Protein AF-A0A8S3RRR2-F1 (afdb_monomer)

Nearest PDB structures (foldseek):
  7pip-assembly1_N  TM=5.840E-01  e=5.293E+00  Mycoplasmoides pneumoniae M129
  3q84-assembly2_H  TM=3.715E-01  e=4.095E+00  Homo sapiens

Secondary structure (DSSP, 8-state):
---HHHHHHHHHHS-----------PPPPTT--HHHHHHHHHHHHHHHHHHH-TT-HHHHHHHHHHHHHHHHHHHHHHHHHHHHHHHHHHHHHHH-HHHHHHHHHHHHTTS-S-------HHHHHHHHHHHHHH--S--HHHHHHHHHH-S-----------

Solvent-accessible surface area (backbone atoms only — not comparable to full-atom values): 10006 Å² total; per-residue (Å²): 132,85,58,60,68,62,54,52,49,54,59,68,65,50,73,71,77,72,79,74,74,76,80,73,77,75,78,80,59,90,58,66,46,71,69,60,49,50,52,48,53,53,46,54,51,46,51,53,52,34,72,77,42,72,84,43,63,67,59,51,48,53,43,49,54,51,50,53,51,47,53,51,51,53,53,49,41,44,51,52,48,54,51,52,51,53,53,51,40,67,63,20,61,84,74,38,57,66,61,33,51,51,52,53,49,56,51,60,64,70,60,58,74,69,76,74,74,82,73,47,70,64,60,54,50,51,52,53,53,52,56,60,64,72,48,94,58,86,63,68,64,60,57,55,56,55,58,70,74,63,71,66,88,76,90,83,80,89,78,90,82,136

Foldseek 3Di:
DPPVVVVVVVVVPPPDPPPPPPPPDQDDDPLCDVVLVVLVVVLVVLVVVCVVVVPPPVSVVVSVVSVVVSVVVSVVSVVVVVVVLVVVLVVCVVPPVVVNVVSVVVVVVNPPVDPVPCCDPVNVVVVVVVVVVVDPDPDPVVVVVVVVVPPDDDDDDDDDDD

pLDDT: mean 75.58, std 18.0, range [37.53, 97.69]

Organism: Mytilus edulis (NCBI:txid6550)

Mean predicted aligned error: 18.47 Å

Sequence (162 aa):
MNNCILEAANISLKARKGVMRKNNKKKKKPWFTPDLHEMKTSLDYLSKQLAFRPFDNQLRHKCFCLSKQYNKLRKERRRNHFKDIVNKMKNLSTKNPKQFWEIVNTLKFCDSEKEEIPITPSVLLDHFKELNKVSGEKSLINDYFKNCLNTTIIPNGTDIND

Structure (mmCIF, N/CA/C/O backbone):
data_AF-A0A8S3RRR2-F1
#
_entry.id   AF-A0A8S3RRR2-F1
#
loop_
_atom_site.group_PDB
_atom_site.id
_atom_site.type_symbol
_atom_site.label_atom_id
_atom_site.label_alt_id
_atom_site.label_comp_id
_atom_site.label_asym_id
_atom_site.label_entity_id
_atom_site.label_seq_id
_atom_site.pdbx_PDB_ins_code
_atom_site.Cartn_x
_atom_site.Cartn_y
_atom_site.Cartn_z
_atom_site.occupancy
_atom_site.B_iso_or_equiv
_atom_site.auth_seq_id
_atom_site.auth_comp_id
_atom_site.auth_asym_id
_atom_site.auth_atom_id
_atom_site.pdbx_PDB_model_num
ATOM 1 N N . MET A 1 1 ? 36.972 -49.501 25.652 1.00 51.47 1 MET A N 1
ATOM 2 C CA . MET A 1 1 ? 36.854 -48.059 25.956 1.00 51.47 1 MET A CA 1
ATOM 3 C C . MET A 1 1 ? 35.897 -47.454 24.951 1.00 51.47 1 MET A C 1
ATOM 5 O O . MET A 1 1 ? 36.237 -47.370 23.777 1.00 51.47 1 MET A O 1
ATOM 9 N N . ASN A 1 2 ? 34.678 -47.137 25.384 1.00 59.44 2 ASN A N 1
ATOM 10 C CA . ASN A 1 2 ? 33.669 -46.552 24.507 1.00 59.44 2 ASN A CA 1
ATOM 11 C C . ASN A 1 2 ? 34.113 -45.141 24.133 1.00 59.44 2 ASN A C 1
ATOM 13 O O . ASN A 1 2 ? 34.353 -44.299 24.998 1.00 59.44 2 ASN A O 1
ATOM 17 N N . ASN A 1 3 ? 34.301 -44.922 22.836 1.00 78.31 3 ASN A N 1
ATOM 18 C CA . ASN A 1 3 ? 34.900 -43.715 22.297 1.00 78.31 3 ASN A CA 1
ATOM 19 C C . ASN A 1 3 ? 33.826 -42.616 22.241 1.00 78.31 3 ASN A C 1
ATOM 21 O O . ASN A 1 3 ? 33.269 -42.321 21.187 1.00 78.31 3 ASN A O 1
ATOM 25 N N . CYS A 1 4 ? 33.502 -42.060 23.411 1.00 78.00 4 CYS A N 1
ATOM 26 C CA . CYS A 1 4 ? 32.474 -41.035 23.631 1.00 78.00 4 CYS A CA 1
ATOM 27 C C . CYS A 1 4 ? 32.604 -39.853 22.648 1.00 78.00 4 CYS A C 1
ATOM 29 O O . CYS A 1 4 ? 31.612 -39.281 22.202 1.00 78.00 4 CYS A O 1
ATOM 31 N N . ILE A 1 5 ? 33.835 -39.557 22.218 1.00 80.56 5 ILE A N 1
ATOM 32 C CA . ILE A 1 5 ? 34.144 -38.538 21.210 1.00 80.56 5 ILE A CA 1
ATOM 33 C C . ILE A 1 5 ? 33.538 -38.893 19.842 1.00 80.56 5 ILE A C 1
ATOM 35 O O . ILE A 1 5 ? 32.932 -38.035 19.201 1.00 80.56 5 ILE A O 1
ATOM 39 N N . LEU A 1 6 ? 33.648 -40.152 19.401 1.00 84.00 6 LEU A N 1
ATOM 40 C CA . LEU A 1 6 ? 33.049 -40.613 18.141 1.00 84.00 6 LEU A CA 1
ATOM 41 C C . LEU A 1 6 ? 31.519 -40.618 18.213 1.00 84.00 6 LEU A C 1
ATOM 43 O O . LEU A 1 6 ? 30.850 -40.313 17.227 1.00 84.00 6 LEU A O 1
ATOM 47 N N . GLU A 1 7 ? 30.955 -40.930 19.377 1.00 85.38 7 GLU A N 1
ATOM 48 C CA . GLU A 1 7 ? 29.506 -40.937 19.578 1.00 85.38 7 GLU A CA 1
ATOM 49 C C . GLU A 1 7 ? 28.927 -39.513 19.538 1.00 85.38 7 GLU A C 1
ATOM 51 O O . GLU A 1 7 ? 27.981 -39.242 18.793 1.00 85.38 7 GLU A O 1
ATOM 56 N N . ALA A 1 8 ? 29.570 -38.566 20.229 1.00 80.62 8 ALA A N 1
ATOM 57 C CA . ALA A 1 8 ? 29.214 -37.149 20.194 1.00 80.62 8 ALA A CA 1
ATOM 58 C C . ALA A 1 8 ? 29.376 -36.537 18.789 1.00 80.62 8 ALA A C 1
ATOM 60 O O . ALA A 1 8 ? 28.502 -35.793 18.331 1.00 80.62 8 ALA A O 1
ATOM 61 N N . ALA A 1 9 ? 30.451 -36.887 18.072 1.00 81.62 9 ALA A N 1
ATOM 62 C CA . ALA A 1 9 ? 30.673 -36.444 16.697 1.00 81.62 9 ALA A CA 1
ATOM 63 C C . ALA A 1 9 ? 29.562 -36.941 15.759 1.00 81.62 9 ALA A C 1
ATOM 65 O O . ALA A 1 9 ? 28.991 -36.155 15.003 1.00 81.62 9 ALA A O 1
ATOM 66 N N . ASN A 1 10 ? 29.176 -38.215 15.868 1.00 83.50 10 ASN A N 1
ATOM 67 C CA . ASN A 1 10 ? 28.091 -38.786 15.071 1.00 83.50 10 ASN A CA 1
ATOM 68 C C . ASN A 1 10 ? 26.722 -38.160 15.385 1.00 83.50 10 ASN A C 1
ATOM 70 O O . ASN A 1 10 ? 25.899 -38.006 14.484 1.00 83.50 10 ASN A O 1
ATOM 74 N N . ILE A 1 11 ? 26.462 -37.766 16.636 1.00 81.44 11 ILE A N 1
ATOM 75 C CA . ILE A 1 11 ? 25.233 -37.047 17.010 1.00 81.44 11 ILE A CA 1
ATOM 76 C C . ILE A 1 11 ? 25.222 -35.631 16.415 1.00 81.44 11 ILE A C 1
ATOM 78 O O . ILE A 1 11 ? 24.190 -35.199 15.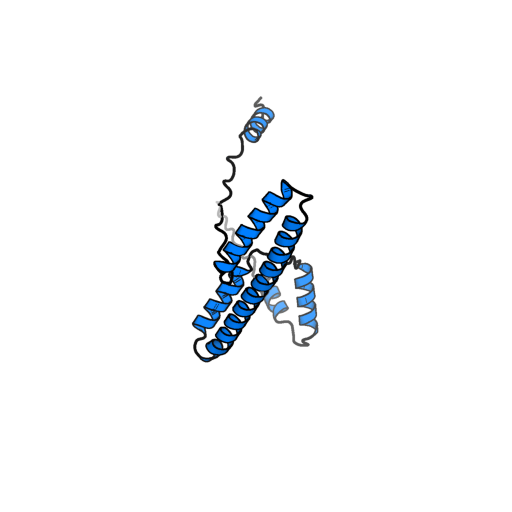904 1.00 81.44 11 ILE A O 1
ATOM 82 N N . SER A 1 12 ? 26.360 -34.931 16.431 1.00 76.06 12 SER A N 1
ATOM 83 C CA . SER A 1 12 ? 26.500 -33.582 15.863 1.00 76.06 12 SER A CA 1
ATOM 84 C C . SER A 1 12 ? 26.359 -33.565 14.333 1.00 76.06 12 SER A C 1
ATOM 86 O O . SER A 1 12 ? 25.746 -32.659 13.769 1.00 76.06 12 SER A O 1
ATOM 88 N N . LEU A 1 13 ? 26.869 -34.605 13.662 1.00 76.50 13 LEU A N 1
ATOM 89 C CA . LEU A 1 13 ? 26.813 -34.759 12.205 1.00 76.50 13 LEU A CA 1
ATOM 90 C C . LEU A 1 13 ? 25.437 -35.186 11.676 1.00 76.50 13 LEU A C 1
ATOM 92 O O . LEU A 1 13 ? 25.184 -35.063 10.475 1.00 76.50 13 LEU A O 1
ATOM 96 N N . LYS A 1 14 ? 24.516 -35.650 12.534 1.00 77.31 14 LYS A N 1
ATOM 97 C CA . LYS A 1 14 ? 23.121 -35.863 12.127 1.00 77.31 14 LYS A CA 1
ATOM 98 C C . LYS A 1 14 ? 22.517 -34.506 11.783 1.00 77.31 14 LYS A C 1
ATOM 100 O O . LYS A 1 14 ? 22.161 -33.732 12.670 1.00 77.31 14 LYS A O 1
ATOM 105 N N . ALA A 1 15 ? 22.399 -34.231 10.481 1.00 62.66 15 ALA A N 1
ATOM 106 C CA . ALA A 1 15 ? 21.755 -33.038 9.954 1.00 62.66 15 ALA A CA 1
ATOM 107 C C .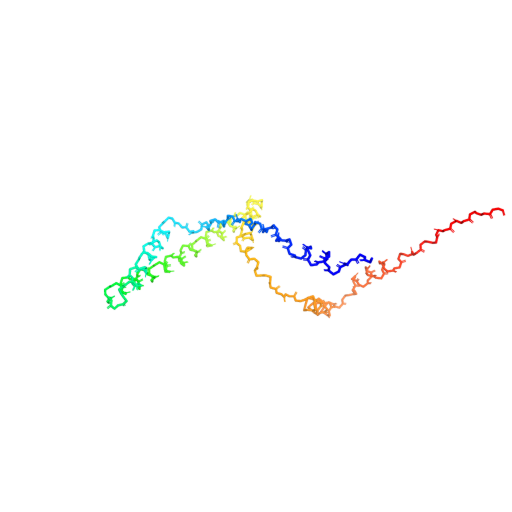 ALA A 1 15 ? 20.446 -32.803 10.714 1.00 62.66 15 ALA A C 1
ATOM 109 O O . ALA A 1 15 ? 19.531 -33.632 10.665 1.00 62.66 15 ALA A O 1
ATOM 110 N N . ARG A 1 16 ? 20.374 -31.697 11.468 1.00 68.62 16 ARG A N 1
ATOM 111 C CA . ARG A 1 16 ? 19.142 -31.309 12.157 1.00 68.62 16 ARG A CA 1
ATOM 112 C C . ARG A 1 16 ? 18.061 -31.290 11.088 1.00 68.62 16 ARG A C 1
ATOM 114 O O . ARG A 1 16 ? 18.181 -30.503 10.150 1.00 68.62 16 ARG A O 1
ATOM 121 N N . LYS A 1 17 ? 17.049 -32.167 11.199 1.00 65.38 17 LYS A N 1
ATOM 122 C CA . LYS A 1 17 ? 15.859 -32.128 10.337 1.00 65.38 17 LYS A CA 1
ATOM 123 C C . LYS A 1 17 ? 15.428 -30.672 10.308 1.00 65.38 17 LYS A C 1
ATOM 125 O O . LYS A 1 17 ? 15.067 -30.137 11.357 1.00 65.38 17 LYS A O 1
ATOM 130 N N . GLY A 1 18 ? 15.612 -30.020 9.158 1.00 62.94 18 GLY A N 1
ATOM 131 C CA . GLY A 1 18 ? 15.447 -28.581 9.047 1.00 62.94 18 GLY A CA 1
ATOM 132 C C . GLY A 1 18 ? 14.091 -28.241 9.630 1.00 62.94 18 GLY A C 1
ATOM 133 O O . GLY A 1 18 ? 13.087 -28.799 9.188 1.00 62.94 18 GLY A O 1
ATOM 134 N N . VAL A 1 19 ? 14.066 -27.412 10.677 1.00 66.19 19 VAL A N 1
ATOM 135 C CA . VAL A 1 19 ? 12.811 -26.911 11.228 1.00 66.19 19 VAL A CA 1
ATOM 136 C C . VAL A 1 19 ? 12.137 -26.211 10.061 1.00 66.19 19 VAL A C 1
ATOM 138 O O . VAL A 1 19 ? 12.560 -25.122 9.671 1.00 66.19 19 VAL A O 1
ATOM 141 N N . MET A 1 20 ? 11.160 -26.878 9.439 1.00 62.97 20 MET A N 1
ATOM 142 C CA . MET A 1 20 ? 10.374 -26.296 8.366 1.00 62.97 20 MET A CA 1
ATOM 143 C C . MET A 1 20 ? 9.765 -25.040 8.961 1.00 62.97 20 MET A C 1
ATOM 145 O O . MET A 1 20 ? 8.880 -25.110 9.817 1.00 62.97 20 MET A O 1
ATOM 149 N N . ARG A 1 21 ? 10.307 -23.882 8.573 1.00 66.44 21 ARG A N 1
ATOM 150 C CA . ARG A 1 21 ? 9.770 -22.593 8.983 1.00 66.44 21 ARG A CA 1
ATOM 151 C C . ARG A 1 21 ? 8.327 -22.597 8.507 1.00 66.44 21 ARG A C 1
ATOM 153 O O . ARG A 1 21 ? 8.075 -22.584 7.305 1.00 66.44 21 ARG A O 1
ATOM 160 N N . LYS A 1 22 ? 7.381 -22.698 9.445 1.00 67.69 22 LYS A N 1
ATOM 161 C CA . LYS A 1 22 ? 5.960 -22.580 9.129 1.00 67.69 22 LYS A CA 1
ATOM 162 C C . LYS A 1 22 ? 5.798 -21.238 8.431 1.00 67.69 22 LYS A C 1
ATOM 164 O O . LYS A 1 22 ? 6.049 -20.191 9.026 1.00 67.69 22 LYS A O 1
ATOM 169 N N . ASN A 1 23 ? 5.434 -21.278 7.154 1.00 61.28 23 ASN A N 1
ATOM 170 C CA . ASN A 1 23 ? 5.129 -20.083 6.388 1.00 61.28 23 ASN A CA 1
ATOM 171 C C . ASN A 1 23 ? 3.851 -19.478 6.974 1.00 61.28 23 ASN A C 1
ATOM 173 O O . ASN A 1 23 ? 2.741 -19.816 6.563 1.00 61.28 23 ASN A O 1
ATOM 177 N N . ASN A 1 24 ? 4.003 -18.603 7.967 1.00 65.62 24 ASN A N 1
ATOM 178 C CA . ASN A 1 24 ? 2.899 -17.809 8.475 1.00 65.62 24 ASN A CA 1
ATOM 179 C C . ASN A 1 24 ? 2.405 -16.937 7.321 1.00 65.62 24 ASN A C 1
ATOM 181 O O . ASN A 1 24 ? 3.096 -16.018 6.873 1.00 65.62 24 ASN A O 1
ATOM 185 N N . LYS A 1 25 ? 1.215 -17.258 6.803 1.00 67.19 25 LYS A N 1
ATOM 186 C CA . LYS A 1 25 ? 0.555 -16.456 5.773 1.00 67.19 25 LYS A CA 1
ATOM 187 C C . LYS A 1 25 ? 0.383 -15.049 6.339 1.00 67.19 25 LYS A C 1
ATOM 189 O O . LYS A 1 25 ? -0.373 -14.851 7.289 1.00 67.19 25 LYS A O 1
ATOM 194 N N . LYS A 1 26 ? 1.114 -14.078 5.784 1.00 67.44 26 LYS A N 1
ATOM 195 C CA . LYS A 1 26 ? 1.004 -12.676 6.198 1.00 67.44 26 LYS A CA 1
ATOM 196 C C . LYS A 1 26 ? -0.449 -12.239 6.020 1.00 67.44 26 LYS A C 1
ATOM 198 O O . LYS A 1 26 ? -1.005 -12.378 4.928 1.00 67.44 26 LYS A O 1
ATOM 203 N N . LYS A 1 27 ? -1.074 -11.743 7.091 1.00 70.88 27 LYS A N 1
ATOM 204 C CA . LYS A 1 27 ? -2.442 -11.218 7.023 1.00 70.88 27 LYS A CA 1
ATOM 205 C C . LYS A 1 27 ? -2.462 -10.056 6.030 1.00 70.88 27 LYS A C 1
ATOM 207 O O . LYS A 1 27 ? -1.595 -9.181 6.066 1.00 70.88 27 LYS A O 1
ATOM 212 N N . LYS A 1 28 ? -3.427 -10.069 5.108 1.00 79.00 28 LYS A N 1
ATOM 213 C CA . LYS A 1 28 ? -3.597 -8.975 4.146 1.00 79.00 28 LYS A CA 1
ATOM 214 C C . LYS A 1 28 ? -3.978 -7.712 4.913 1.00 79.00 28 LYS A C 1
ATOM 216 O O . LYS A 1 28 ? -4.839 -7.756 5.788 1.00 79.00 28 LYS A O 1
ATOM 221 N N . LYS A 1 29 ? -3.325 -6.594 4.594 1.00 83.25 29 LYS A N 1
ATOM 222 C CA . LYS A 1 29 ? -3.628 -5.311 5.232 1.00 83.25 29 LYS A CA 1
ATOM 223 C C . LYS A 1 29 ? -4.994 -4.830 4.726 1.00 83.25 29 LYS A C 1
ATOM 225 O O . LYS A 1 29 ? -5.148 -4.715 3.513 1.00 83.25 29 LYS A O 1
ATOM 230 N N . PRO A 1 30 ? -5.960 -4.524 5.606 1.00 85.00 30 PRO A N 1
ATOM 231 C CA . PRO A 1 30 ? -7.336 -4.215 5.200 1.00 85.00 30 PRO A CA 1
ATOM 232 C C . PRO A 1 30 ? -7.457 -2.921 4.383 1.00 85.00 30 PRO A C 1
ATOM 234 O O . PRO A 1 30 ? -8.371 -2.777 3.583 1.00 85.00 30 PRO A O 1
ATOM 237 N N . TRP A 1 31 ? -6.512 -1.993 4.543 1.00 88.19 31 TRP A N 1
ATOM 238 C CA . TRP A 1 31 ? -6.442 -0.748 3.774 1.00 88.19 31 TRP A CA 1
ATOM 239 C C . TRP A 1 31 ? -5.735 -0.887 2.415 1.00 88.19 31 TRP A C 1
ATOM 241 O O . TRP A 1 31 ? -5.634 0.095 1.681 1.00 88.19 31 TRP A O 1
ATOM 251 N N . PHE A 1 32 ? -5.191 -2.065 2.088 1.00 91.62 32 PHE A N 1
ATOM 252 C CA . PHE A 1 32 ? -4.451 -2.295 0.846 1.00 91.62 32 PHE A CA 1
ATOM 253 C C . PHE A 1 32 ? -5.398 -2.800 -0.245 1.00 91.62 32 PHE A C 1
ATOM 255 O O . PHE A 1 32 ? -5.686 -3.992 -0.340 1.00 91.62 32 PHE A O 1
ATOM 262 N N . THR A 1 33 ? -5.911 -1.864 -1.035 1.00 91.38 33 THR A N 1
ATOM 263 C CA . THR A 1 33 ? -6.926 -2.104 -2.062 1.00 91.38 33 THR A CA 1
ATOM 264 C C . THR A 1 33 ? -6.316 -2.638 -3.375 1.00 91.38 33 THR A C 1
ATOM 266 O O . THR A 1 33 ? -5.098 -2.535 -3.564 1.00 91.38 33 THR A O 1
ATOM 269 N N . PRO A 1 34 ? -7.114 -3.237 -4.286 1.00 93.19 34 PRO A N 1
ATOM 270 C CA . PRO A 1 34 ? -6.620 -3.796 -5.555 1.00 93.19 34 PRO A CA 1
ATOM 271 C C . PRO A 1 34 ? -5.869 -2.783 -6.430 1.00 93.19 34 PRO A C 1
ATOM 273 O O . PRO A 1 34 ? -4.838 -3.103 -7.007 1.00 93.19 34 PRO A O 1
ATOM 276 N N . ASP A 1 35 ? -6.322 -1.538 -6.435 1.00 92.88 35 ASP A N 1
ATOM 277 C CA . ASP A 1 35 ? -5.705 -0.388 -7.095 1.00 92.88 35 ASP A CA 1
ATOM 278 C C . ASP A 1 35 ? -4.273 -0.118 -6.585 1.00 92.88 35 ASP A C 1
ATOM 280 O O . ASP A 1 35 ? -3.355 0.107 -7.374 1.00 92.88 35 ASP A O 1
ATOM 284 N N . LEU A 1 36 ? -4.018 -0.244 -5.275 1.00 95.12 36 LEU A N 1
ATOM 285 C CA . LEU A 1 36 ? -2.651 -0.163 -4.737 1.00 95.12 36 LEU A CA 1
ATOM 286 C C . LEU A 1 36 ? -1.788 -1.360 -5.143 1.00 95.12 36 LEU A C 1
ATOM 288 O O . LEU A 1 36 ? -0.571 -1.216 -5.289 1.00 95.12 36 LEU A O 1
ATOM 292 N N . HIS A 1 37 ? -2.398 -2.538 -5.288 1.00 94.44 37 HIS A N 1
ATOM 293 C CA . HIS A 1 37 ? -1.699 -3.724 -5.762 1.00 94.44 37 HIS A CA 1
ATOM 294 C C . HIS A 1 37 ? -1.257 -3.547 -7.214 1.00 94.44 37 HIS A C 1
ATOM 296 O O . HIS A 1 37 ? -0.084 -3.750 -7.512 1.00 94.44 37 HIS A O 1
ATOM 302 N N . GLU A 1 38 ? -2.166 -3.120 -8.088 1.00 96.06 38 GLU A N 1
ATOM 303 C CA . GLU A 1 38 ? -1.893 -2.870 -9.502 1.00 96.06 38 GLU A CA 1
ATOM 304 C C . GLU A 1 38 ? -0.754 -1.860 -9.681 1.00 96.06 38 GLU A C 1
ATOM 306 O O . GLU A 1 38 ? 0.254 -2.180 -10.309 1.00 96.06 38 GLU A O 1
ATOM 311 N N . MET A 1 39 ? -0.832 -0.699 -9.017 1.00 96.06 39 MET A N 1
ATOM 312 C CA . MET A 1 39 ? 0.237 0.306 -9.074 1.00 96.06 39 MET A CA 1
ATOM 313 C C . MET A 1 39 ? 1.585 -0.241 -8.598 1.00 96.06 39 MET A C 1
ATOM 315 O O . MET A 1 39 ? 2.627 0.089 -9.169 1.00 96.06 39 MET A O 1
ATOM 319 N N . LYS A 1 40 ? 1.583 -1.077 -7.552 1.00 96.25 40 LYS A N 1
ATOM 320 C CA . LYS A 1 40 ? 2.802 -1.718 -7.059 1.00 96.25 40 LYS A CA 1
ATOM 321 C C . LYS A 1 40 ? 3.370 -2.692 -8.092 1.00 96.25 40 LYS A C 1
ATOM 323 O O . LYS A 1 40 ? 4.568 -2.658 -8.345 1.00 96.25 40 LYS A O 1
ATOM 328 N N . THR A 1 41 ? 2.530 -3.515 -8.713 1.00 96.88 41 THR A N 1
ATOM 329 C CA . THR A 1 41 ? 2.951 -4.442 -9.770 1.00 96.88 41 THR A CA 1
ATOM 330 C C . THR A 1 41 ? 3.537 -3.694 -10.968 1.00 96.88 41 THR A C 1
ATOM 332 O O . THR A 1 41 ? 4.604 -4.069 -11.455 1.00 96.88 41 THR A O 1
ATOM 335 N N . SER A 1 42 ? 2.907 -2.600 -11.400 1.00 96.56 42 SER A N 1
ATOM 336 C CA . SER A 1 42 ? 3.430 -1.743 -12.468 1.00 96.56 42 SER A CA 1
ATOM 337 C C . SER A 1 42 ? 4.774 -1.113 -12.094 1.00 96.56 42 SER A C 1
ATOM 339 O O . SER A 1 42 ? 5.679 -1.049 -12.924 1.00 96.56 42 SER A O 1
ATOM 341 N N . LEU A 1 43 ? 4.946 -0.690 -10.838 1.00 97.25 43 LEU A N 1
ATOM 342 C CA . LEU A 1 43 ? 6.209 -0.143 -10.346 1.00 97.25 43 LEU A CA 1
ATOM 343 C C . LEU A 1 43 ? 7.317 -1.197 -10.303 1.00 97.25 43 LEU A C 1
ATOM 345 O O . LEU A 1 43 ? 8.434 -0.917 -10.735 1.00 97.25 43 LEU A O 1
ATOM 349 N N . ASP A 1 44 ? 7.010 -2.408 -9.841 1.00 96.81 44 ASP A N 1
ATOM 350 C CA . ASP A 1 44 ? 7.952 -3.529 -9.832 1.00 96.81 44 ASP A CA 1
ATOM 351 C C . ASP A 1 44 ? 8.375 -3.891 -11.266 1.00 96.81 44 ASP A C 1
ATOM 353 O O . ASP A 1 44 ? 9.550 -4.148 -11.529 1.00 96.81 44 ASP A O 1
ATOM 357 N N . TYR A 1 45 ? 7.437 -3.854 -12.216 1.00 96.81 45 TYR A N 1
ATOM 358 C CA . TYR A 1 45 ? 7.714 -4.066 -13.635 1.00 96.81 45 TYR A CA 1
ATOM 359 C C . TYR A 1 45 ? 8.638 -2.989 -14.223 1.00 96.81 45 TYR A C 1
ATOM 361 O O . TYR A 1 45 ? 9.672 -3.322 -14.803 1.00 96.81 45 TYR A O 1
ATOM 369 N N . LEU A 1 46 ? 8.323 -1.703 -14.026 1.00 96.00 46 LEU A N 1
ATOM 370 C CA . LEU A 1 46 ? 9.166 -0.598 -14.501 1.00 96.00 46 LEU A CA 1
ATOM 371 C C . LEU A 1 46 ? 10.552 -0.618 -13.850 1.00 96.00 46 LEU A C 1
ATOM 373 O O . LEU A 1 46 ? 11.548 -0.359 -14.518 1.00 96.00 46 LEU A O 1
ATOM 377 N N . SER A 1 47 ? 10.625 -0.977 -12.568 1.00 94.31 47 SER A N 1
ATOM 378 C CA . SER A 1 47 ? 11.889 -1.089 -11.836 1.00 94.31 47 SER A CA 1
ATOM 379 C C . SER A 1 47 ? 12.773 -2.197 -12.411 1.00 94.31 47 SER A C 1
ATOM 381 O O . SER A 1 47 ? 13.976 -2.001 -12.573 1.00 94.31 47 SER A O 1
ATOM 383 N N . LYS A 1 48 ? 12.180 -3.338 -12.793 1.00 96.56 48 LYS A N 1
ATOM 384 C CA . LYS A 1 48 ? 12.895 -4.406 -13.507 1.00 96.56 48 LYS A CA 1
ATOM 385 C C . LYS A 1 48 ? 13.401 -3.924 -14.861 1.00 96.56 48 LYS A C 1
ATOM 387 O O . LYS A 1 48 ? 14.570 -4.124 -15.161 1.00 96.56 48 LYS A O 1
ATOM 392 N N . GLN A 1 49 ? 12.564 -3.255 -15.656 1.00 95.81 49 GLN A N 1
ATOM 393 C CA . GLN A 1 49 ? 13.004 -2.695 -16.937 1.00 95.81 49 GLN A CA 1
ATOM 394 C C . GLN A 1 49 ? 14.158 -1.699 -16.764 1.00 95.81 49 GLN A C 1
ATOM 396 O O . GLN A 1 49 ? 15.105 -1.711 -17.548 1.00 95.81 49 GLN A O 1
ATOM 401 N N . LEU A 1 50 ? 14.101 -0.866 -15.721 1.00 95.44 50 LEU A N 1
ATOM 402 C CA . LEU A 1 50 ? 15.126 0.132 -15.441 1.00 95.44 50 LEU A CA 1
ATOM 403 C C . LEU A 1 50 ? 16.454 -0.515 -15.039 1.00 95.44 50 LEU A C 1
ATOM 405 O O . LEU A 1 50 ? 17.506 -0.003 -15.406 1.00 95.44 50 LEU A O 1
ATOM 409 N N . ALA A 1 51 ? 16.417 -1.662 -14.356 1.00 95.31 51 ALA A N 1
ATOM 410 C CA . ALA A 1 51 ? 17.618 -2.441 -14.072 1.00 95.31 51 ALA A CA 1
ATOM 411 C C . ALA A 1 51 ? 18.317 -2.924 -15.358 1.00 95.31 51 ALA A C 1
ATOM 413 O O . ALA A 1 51 ? 19.543 -2.928 -15.414 1.00 95.31 51 ALA A O 1
ATOM 414 N N . PHE A 1 52 ? 17.558 -3.270 -16.407 1.00 96.19 52 PHE A N 1
ATOM 415 C CA . PHE A 1 52 ? 18.119 -3.654 -17.710 1.00 96.19 52 PHE A CA 1
ATOM 416 C C . PHE A 1 52 ? 18.569 -2.456 -18.557 1.00 96.19 52 PHE A C 1
ATOM 418 O O . PHE A 1 52 ? 19.501 -2.578 -19.347 1.00 96.19 52 PHE A O 1
ATOM 425 N N . ARG A 1 53 ? 17.900 -1.304 -18.428 1.00 94.94 53 ARG A N 1
ATOM 426 C CA . ARG A 1 53 ? 18.180 -0.084 -19.205 1.00 94.94 53 ARG A CA 1
ATOM 427 C C . ARG A 1 53 ? 18.383 1.110 -18.275 1.00 94.94 53 ARG A C 1
ATOM 429 O O . ARG A 1 53 ? 17.535 2.004 -18.224 1.00 94.94 53 ARG A O 1
ATOM 436 N N . PRO A 1 54 ? 19.507 1.161 -17.542 1.00 93.00 54 PRO A N 1
ATOM 437 C CA . PRO A 1 54 ? 19.677 2.134 -16.474 1.00 93.00 54 PRO A CA 1
ATOM 438 C C . PRO A 1 54 ? 19.718 3.573 -16.979 1.00 93.00 54 PRO A C 1
ATOM 440 O O . PRO A 1 54 ? 19.324 4.459 -16.234 1.00 93.00 54 PRO A O 1
ATOM 443 N N . PHE A 1 55 ? 20.161 3.840 -18.207 1.00 95.69 55 PHE A N 1
ATOM 444 C CA . PHE A 1 55 ? 20.326 5.202 -18.738 1.00 95.69 55 PHE A CA 1
ATOM 445 C C . PHE A 1 55 ? 19.104 5.738 -19.498 1.00 95.69 55 PHE A C 1
ATOM 447 O O . PHE A 1 55 ? 19.144 6.850 -20.018 1.00 95.69 55 PHE A O 1
ATOM 454 N N . ASP A 1 56 ? 18.003 4.983 -19.546 1.00 95.94 56 ASP A N 1
ATOM 455 C CA . ASP A 1 56 ? 16.763 5.452 -20.163 1.00 95.94 56 ASP A CA 1
ATOM 456 C C . ASP A 1 56 ? 16.068 6.489 -19.259 1.00 95.94 56 ASP A C 1
ATOM 458 O O . ASP A 1 56 ? 15.419 6.166 -18.256 1.00 95.94 56 ASP A O 1
ATOM 462 N N . ASN A 1 57 ? 16.206 7.765 -19.626 1.00 95.56 57 ASN A N 1
ATOM 463 C CA . ASN A 1 57 ? 15.632 8.890 -18.889 1.00 95.56 57 ASN A CA 1
ATOM 464 C C . ASN A 1 57 ? 14.097 8.873 -18.864 1.00 95.56 57 ASN A C 1
ATOM 466 O O . ASN A 1 57 ? 13.500 9.264 -17.856 1.00 95.56 57 ASN A O 1
ATOM 470 N N . GLN A 1 58 ? 13.442 8.401 -19.930 1.00 96.44 58 GLN A N 1
ATOM 471 C CA . GLN A 1 58 ? 11.982 8.318 -19.957 1.00 96.44 58 GLN A CA 1
ATOM 472 C C . GLN A 1 58 ? 11.492 7.272 -18.960 1.00 96.44 58 GLN A C 1
ATOM 474 O O . GLN A 1 58 ? 10.538 7.513 -18.215 1.00 96.44 58 GLN A O 1
ATOM 479 N N . LEU A 1 59 ? 12.170 6.127 -18.910 1.00 95.75 59 LEU A N 1
ATOM 480 C CA . LEU A 1 59 ? 11.845 5.055 -17.982 1.00 95.75 59 LEU A CA 1
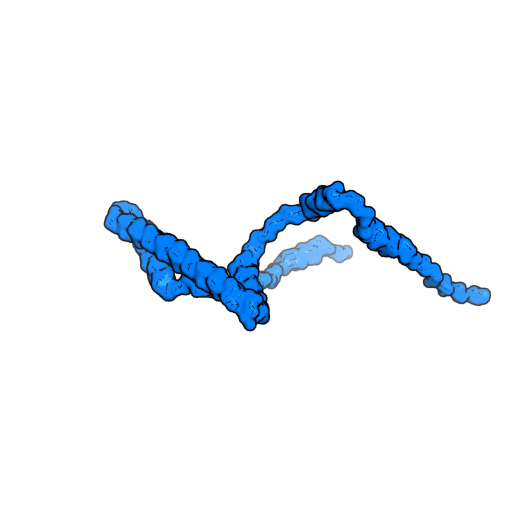ATOM 481 C C . LEU A 1 59 ? 12.081 5.469 -16.523 1.00 95.75 59 LEU A C 1
ATOM 483 O O . LEU A 1 59 ? 11.211 5.242 -15.677 1.00 95.75 59 LEU A O 1
ATOM 487 N N . ARG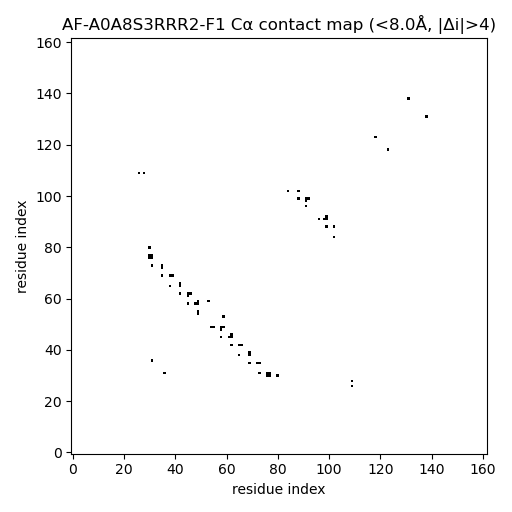 A 1 60 ? 13.195 6.162 -16.237 1.00 95.56 60 ARG A N 1
ATOM 488 C CA . ARG A 1 60 ? 13.457 6.764 -14.916 1.00 95.56 60 ARG A CA 1
ATOM 489 C C . ARG A 1 60 ? 12.337 7.710 -14.499 1.00 95.56 60 ARG A C 1
ATOM 491 O O . ARG A 1 60 ? 11.817 7.590 -13.390 1.00 95.56 60 ARG A O 1
ATOM 498 N N . HIS A 1 61 ? 11.946 8.622 -15.389 1.00 97.19 61 HIS A N 1
ATOM 499 C CA . HIS A 1 61 ? 10.898 9.595 -15.103 1.00 97.19 61 HIS A CA 1
ATOM 500 C C . HIS A 1 61 ? 9.548 8.915 -14.838 1.00 97.19 61 HIS A C 1
ATOM 502 O O . HIS A 1 61 ? 8.898 9.207 -13.833 1.00 97.19 61 HIS A O 1
ATOM 508 N N . LYS A 1 62 ? 9.155 7.943 -15.675 1.00 96.62 62 LYS A N 1
ATOM 509 C CA . LYS A 1 62 ? 7.931 7.149 -15.476 1.00 96.62 62 LYS A CA 1
ATOM 510 C C . LYS A 1 62 ? 7.943 6.419 -14.132 1.00 96.62 62 LYS A C 1
ATOM 512 O O . LYS A 1 62 ? 6.968 6.505 -13.386 1.00 96.62 62 LYS A O 1
ATOM 517 N N . CYS A 1 63 ? 9.050 5.755 -13.795 1.00 96.50 63 CYS A N 1
ATOM 518 C CA . CYS A 1 63 ? 9.202 5.042 -12.529 1.00 96.50 63 CYS A CA 1
ATOM 519 C C . CYS A 1 63 ? 9.098 5.992 -11.324 1.00 96.50 63 CYS A C 1
ATOM 521 O O . CYS A 1 63 ? 8.397 5.697 -10.354 1.00 96.50 63 CYS A O 1
ATOM 523 N N . PHE A 1 64 ? 9.742 7.161 -11.395 1.00 96.62 64 PHE A N 1
ATOM 524 C CA . PHE A 1 64 ? 9.673 8.181 -10.350 1.00 96.62 64 PHE A CA 1
ATOM 525 C C . PHE A 1 64 ? 8.249 8.721 -10.157 1.00 96.62 64 PHE A C 1
ATOM 527 O O . PHE A 1 64 ? 7.741 8.750 -9.032 1.00 96.62 64 PHE A O 1
ATOM 534 N N . CYS A 1 65 ? 7.580 9.108 -11.245 1.00 97.31 65 CYS A N 1
ATOM 535 C CA . CYS A 1 65 ? 6.215 9.626 -11.209 1.00 97.31 65 CYS A CA 1
ATOM 536 C C . CYS A 1 65 ? 5.237 8.596 -10.633 1.00 97.31 65 CYS A C 1
ATOM 538 O O . CYS A 1 65 ? 4.475 8.925 -9.718 1.00 97.31 65 CYS A O 1
ATOM 540 N N . LEU A 1 66 ? 5.317 7.340 -11.084 1.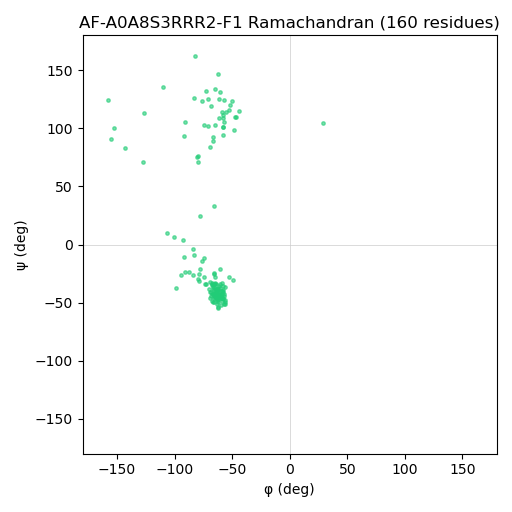00 97.00 66 LEU A N 1
ATOM 541 C CA . LEU A 1 66 ? 4.479 6.262 -10.564 1.00 97.00 66 LEU A CA 1
ATOM 542 C C . LEU A 1 66 ? 4.764 5.987 -9.080 1.00 97.00 66 LEU A C 1
ATOM 544 O O . LEU A 1 66 ? 3.830 5.851 -8.292 1.00 97.00 66 LEU A O 1
ATOM 548 N N . SER A 1 67 ? 6.035 5.990 -8.665 1.00 97.06 67 SER A N 1
ATOM 549 C CA . SER A 1 67 ? 6.430 5.836 -7.257 1.00 97.06 67 SER A CA 1
ATOM 550 C C . SER A 1 67 ? 5.839 6.930 -6.370 1.00 97.06 67 SER A C 1
ATOM 552 O O . SER A 1 67 ? 5.299 6.658 -5.292 1.00 97.06 67 SER A O 1
ATOM 554 N N . LYS A 1 68 ? 5.884 8.182 -6.834 1.00 97.69 68 LYS A N 1
ATOM 555 C CA . LYS A 1 68 ? 5.312 9.326 -6.118 1.00 97.69 68 LYS A CA 1
ATOM 556 C C . LYS A 1 68 ? 3.794 9.194 -5.982 1.00 97.69 68 LYS A C 1
ATOM 558 O O . LYS A 1 68 ? 3.268 9.387 -4.884 1.00 97.69 68 LYS A O 1
ATOM 563 N N . GLN A 1 69 ? 3.103 8.831 -7.063 1.00 96.75 69 GLN A N 1
ATOM 564 C CA . GLN A 1 69 ? 1.652 8.620 -7.060 1.00 96.75 69 GLN A CA 1
ATOM 565 C C . GLN A 1 69 ? 1.247 7.461 -6.141 1.00 96.75 69 GLN A C 1
ATOM 567 O O . GLN A 1 69 ? 0.396 7.647 -5.270 1.00 96.75 69 GLN A O 1
ATOM 572 N N . TYR A 1 70 ? 1.918 6.311 -6.250 1.00 97.44 70 TYR A N 1
ATOM 573 C CA . TYR A 1 70 ? 1.699 5.154 -5.383 1.00 97.44 70 TYR A CA 1
ATOM 574 C C . TYR A 1 70 ? 1.875 5.516 -3.904 1.00 97.44 70 TYR A C 1
ATOM 576 O O . TYR A 1 70 ? 1.013 5.221 -3.077 1.00 97.44 70 TYR A O 1
ATOM 584 N N . ASN A 1 71 ? 2.962 6.208 -3.552 1.00 94.56 71 ASN A N 1
ATOM 585 C CA . ASN A 1 71 ? 3.214 6.604 -2.169 1.00 94.56 71 ASN A CA 1
ATOM 586 C C . ASN A 1 71 ? 2.168 7.592 -1.638 1.00 94.56 71 ASN A C 1
ATOM 588 O O . ASN A 1 71 ? 1.786 7.495 -0.468 1.00 94.56 71 ASN A O 1
ATOM 592 N N . LYS A 1 72 ? 1.692 8.523 -2.475 1.00 96.25 72 LYS A N 1
ATOM 593 C CA . LYS A 1 72 ? 0.605 9.443 -2.119 1.00 96.25 72 LYS A CA 1
ATOM 594 C C . LYS A 1 72 ? -0.678 8.664 -1.823 1.00 96.25 72 LYS A C 1
ATOM 596 O O . LYS A 1 72 ? -1.193 8.765 -0.709 1.00 96.25 72 LYS A O 1
ATOM 601 N N . LEU A 1 73 ? -1.120 7.826 -2.762 1.00 95.12 73 LEU A N 1
ATOM 602 C CA . LEU A 1 73 ? -2.348 7.041 -2.630 1.00 95.12 73 LEU A CA 1
ATOM 603 C C . LEU A 1 73 ? -2.279 6.074 -1.442 1.00 95.12 73 LEU A C 1
ATOM 605 O O . LEU A 1 73 ? -3.213 5.980 -0.650 1.00 95.12 73 LEU A O 1
ATOM 609 N N . ARG A 1 74 ? -1.137 5.407 -1.245 1.00 95.50 74 ARG A N 1
ATOM 610 C CA . ARG A 1 74 ? -0.909 4.502 -0.112 1.00 95.50 74 ARG A CA 1
ATOM 611 C C . ARG A 1 74 ? -1.084 5.219 1.227 1.00 95.50 74 ARG A C 1
ATOM 613 O O . ARG A 1 74 ? -1.716 4.678 2.134 1.00 95.50 74 ARG A O 1
ATOM 620 N N . LYS A 1 75 ? -0.502 6.415 1.374 1.00 92.81 75 LYS A N 1
ATOM 621 C CA . LYS A 1 75 ? -0.625 7.218 2.602 1.00 92.81 75 LYS A CA 1
ATOM 622 C C . LYS A 1 75 ? -2.065 7.674 2.817 1.00 92.81 75 LYS A C 1
ATOM 624 O O . LYS A 1 75 ? -2.550 7.600 3.941 1.00 92.81 75 LYS A O 1
ATOM 629 N N . GLU A 1 76 ? -2.737 8.107 1.757 1.00 94.06 76 GLU A N 1
ATOM 630 C CA . GLU A 1 76 ? -4.132 8.541 1.791 1.00 94.06 76 GLU A CA 1
ATOM 631 C C . GLU A 1 76 ? -5.079 7.409 2.205 1.00 94.06 76 GLU A C 1
ATOM 633 O O . GLU A 1 76 ? -5.778 7.537 3.207 1.00 94.06 76 GLU A O 1
ATOM 638 N N . ARG A 1 77 ? -5.032 6.258 1.522 1.00 91.19 77 ARG A N 1
ATOM 639 C CA . ARG A 1 77 ? -5.855 5.080 1.843 1.00 91.19 77 ARG A CA 1
ATOM 640 C C . ARG A 1 77 ? -5.640 4.606 3.273 1.00 91.19 77 ARG A C 1
ATOM 642 O O . ARG A 1 77 ? -6.604 4.323 3.980 1.00 91.19 77 ARG A O 1
ATOM 649 N N . ARG A 1 78 ? -4.380 4.579 3.726 1.00 91.50 78 ARG A N 1
ATOM 650 C CA . ARG A 1 78 ? -4.051 4.257 5.118 1.00 91.50 78 ARG A CA 1
ATOM 651 C C . ARG A 1 78 ? -4.719 5.249 6.075 1.00 91.50 78 ARG A C 1
ATOM 653 O O . ARG A 1 78 ? -5.403 4.817 6.994 1.00 91.50 78 ARG A O 1
ATOM 660 N N . ARG A 1 79 ? -4.549 6.559 5.862 1.00 91.00 79 ARG A N 1
ATOM 661 C CA . ARG A 1 79 ? -5.143 7.604 6.718 1.00 91.00 79 ARG A CA 1
ATOM 662 C C . ARG A 1 79 ? -6.666 7.521 6.759 1.00 91.00 79 ARG A C 1
ATOM 664 O O . ARG A 1 79 ? -7.223 7.555 7.850 1.00 91.00 79 ARG A O 1
ATOM 671 N N . ASN A 1 80 ? -7.312 7.370 5.605 1.00 91.75 80 ASN A N 1
ATOM 672 C CA . ASN A 1 80 ? -8.767 7.263 5.512 1.00 91.75 80 ASN A CA 1
ATOM 673 C C . ASN A 1 80 ? -9.269 6.043 6.284 1.00 91.75 80 ASN A C 1
ATOM 675 O O . ASN A 1 80 ? -10.146 6.179 7.125 1.00 91.75 80 ASN A O 1
ATOM 679 N N . HIS A 1 81 ? -8.620 4.890 6.120 1.00 91.06 81 HIS A N 1
ATOM 680 C CA . HIS A 1 81 ? -8.977 3.688 6.864 1.00 91.06 81 HIS A CA 1
ATOM 681 C C . HIS A 1 81 ? -8.884 3.869 8.388 1.00 91.06 81 HIS A C 1
ATOM 683 O O . HIS A 1 81 ? -9.808 3.501 9.110 1.00 91.06 81 HIS A O 1
ATOM 689 N N . PHE A 1 82 ? -7.800 4.468 8.895 1.00 86.69 82 PHE A N 1
ATOM 690 C CA . PHE A 1 82 ? -7.681 4.743 10.332 1.00 86.69 82 PHE A CA 1
ATOM 691 C C . PHE A 1 82 ? -8.708 5.775 10.810 1.00 86.69 82 PHE A C 1
ATOM 693 O O . PHE A 1 82 ? -9.291 5.596 11.877 1.00 86.69 82 PHE A O 1
ATOM 700 N N . LYS A 1 83 ? -8.978 6.818 10.017 1.00 89.75 83 LYS A N 1
ATOM 701 C CA . LYS A 1 83 ? -10.021 7.808 10.314 1.00 89.75 83 LYS A CA 1
ATOM 702 C C . LYS A 1 83 ? -11.399 7.148 10.407 1.00 89.75 83 LYS A C 1
ATOM 704 O O . LYS A 1 83 ? -12.131 7.408 11.359 1.00 89.75 83 LYS A O 1
ATOM 709 N N . ASP A 1 84 ? -11.717 6.248 9.482 1.00 89.44 84 ASP A N 1
ATOM 710 C CA . ASP A 1 84 ? -12.973 5.500 9.472 1.00 89.44 84 ASP A CA 1
ATOM 711 C C . ASP A 1 84 ? -13.095 4.587 10.691 1.00 89.44 84 ASP A C 1
ATOM 713 O O . ASP A 1 84 ? -14.157 4.518 11.306 1.00 89.44 84 ASP A O 1
ATOM 717 N N . ILE A 1 85 ? -12.008 3.918 11.083 1.00 87.94 85 ILE A N 1
ATOM 718 C CA . ILE A 1 85 ? -11.987 3.087 12.291 1.00 87.94 85 ILE A CA 1
ATOM 719 C C . ILE A 1 85 ? -12.210 3.933 13.546 1.00 87.94 85 ILE A C 1
ATOM 721 O O . ILE A 1 85 ? -13.042 3.569 14.373 1.00 87.94 85 ILE A O 1
ATOM 725 N N . VAL A 1 86 ? -11.531 5.074 13.676 1.00 87.00 86 VAL A N 1
ATOM 726 C CA . VAL A 1 86 ? -11.714 5.986 14.817 1.00 87.00 86 VAL A CA 1
ATOM 727 C C . VAL A 1 86 ? -13.152 6.503 14.876 1.00 87.00 86 VAL A C 1
ATOM 729 O O . VAL A 1 86 ? -13.757 6.514 15.947 1.00 87.00 86 VAL A O 1
ATOM 732 N N . ASN A 1 87 ? -13.733 6.879 13.735 1.00 86.88 87 ASN A N 1
ATOM 733 C CA . ASN A 1 87 ? -15.128 7.313 13.665 1.00 86.88 87 ASN A CA 1
ATOM 734 C C . ASN A 1 87 ? -16.093 6.186 14.067 1.00 86.88 87 ASN A C 1
ATOM 736 O O . ASN A 1 87 ? -17.013 6.414 14.851 1.00 86.88 87 ASN A O 1
ATOM 740 N N . LYS A 1 88 ? -15.855 4.954 13.594 1.00 86.00 88 LYS A N 1
ATOM 741 C CA . LYS A 1 88 ? -16.630 3.774 14.008 1.00 86.00 88 LYS A CA 1
ATOM 742 C C . LYS A 1 88 ? -16.513 3.530 15.511 1.00 86.00 88 LYS A C 1
ATOM 744 O O . LYS A 1 88 ? -17.530 3.324 16.160 1.00 86.00 88 LYS A O 1
ATOM 749 N N . MET A 1 89 ? -15.311 3.618 16.078 1.00 84.25 89 MET A N 1
ATOM 750 C CA . MET A 1 89 ? -15.086 3.452 17.516 1.00 84.25 89 MET A CA 1
ATOM 751 C C . MET A 1 89 ? -15.834 4.491 18.353 1.00 84.25 89 MET A C 1
ATOM 753 O O . MET A 1 89 ? -16.492 4.118 19.321 1.00 84.25 89 MET A O 1
ATOM 757 N N . LYS A 1 90 ? -15.788 5.772 17.963 1.00 82.19 90 LYS A N 1
ATOM 758 C CA . LYS A 1 90 ? -16.517 6.848 18.655 1.00 82.19 90 LYS A CA 1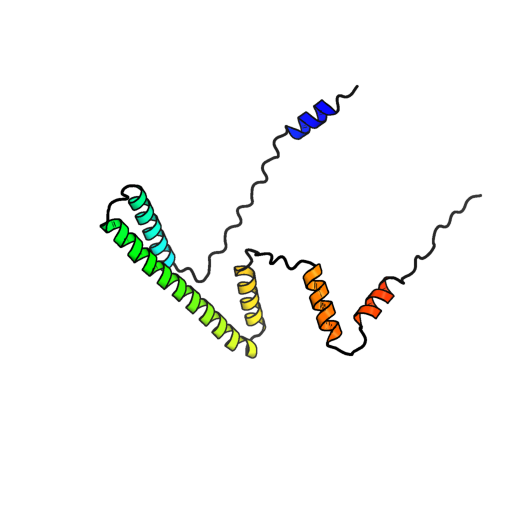
ATOM 759 C C . LYS A 1 90 ? -18.030 6.620 18.659 1.00 82.19 90 LYS A C 1
ATOM 761 O O . LYS A 1 90 ? -18.681 6.897 19.656 1.00 82.19 90 LYS A O 1
ATOM 766 N N . ASN A 1 91 ? -18.576 6.087 17.567 1.00 80.56 91 ASN A N 1
ATOM 767 C CA . ASN A 1 91 ? -20.009 5.808 17.450 1.00 80.56 91 ASN A CA 1
ATOM 768 C C . ASN A 1 91 ? -20.438 4.521 18.178 1.00 80.56 91 ASN A C 1
ATOM 770 O O . ASN A 1 91 ? -21.606 4.386 18.542 1.00 80.56 91 ASN A O 1
ATOM 774 N N . LEU A 1 92 ? -19.518 3.566 18.354 1.00 81.62 92 LEU A N 1
ATOM 775 C CA . LEU A 1 92 ? -19.787 2.265 18.971 1.00 81.62 92 LEU A CA 1
ATOM 776 C C . LEU A 1 92 ? -19.563 2.251 20.484 1.00 81.62 92 LEU A C 1
ATOM 778 O O . LEU A 1 92 ? -20.180 1.424 21.150 1.00 81.62 92 LEU A O 1
ATOM 782 N N . SER A 1 93 ? -18.743 3.152 21.038 1.00 70.56 93 SER A N 1
ATOM 783 C CA . SER A 1 93 ? -18.453 3.168 22.480 1.00 70.56 93 SER A CA 1
ATOM 784 C C . SER A 1 93 ? -19.711 3.331 23.339 1.00 70.56 93 SER A C 1
ATOM 786 O O . SER A 1 93 ? -19.795 2.743 24.411 1.00 70.56 93 SER A O 1
ATOM 788 N N . THR A 1 94 ? -20.705 4.074 22.848 1.00 71.06 94 THR A N 1
ATOM 789 C CA . THR A 1 94 ? -21.972 4.323 23.549 1.00 71.06 94 THR A CA 1
ATOM 790 C C . THR A 1 94 ? -23.088 3.357 23.156 1.00 71.06 94 THR A C 1
ATOM 792 O O . THR A 1 94 ? -23.989 3.121 23.952 1.00 71.06 94 THR A O 1
ATOM 795 N N . LYS A 1 95 ? -23.046 2.786 21.943 1.00 78.19 95 LYS A N 1
ATOM 796 C CA . LYS A 1 95 ? -24.132 1.951 21.395 1.00 78.19 95 LYS A CA 1
ATOM 797 C C . LYS A 1 95 ? -23.898 0.449 21.533 1.00 78.19 95 LYS A C 1
ATOM 799 O O . LYS A 1 95 ? -24.855 -0.296 21.713 1.00 78.19 95 LYS A O 1
ATOM 804 N N . ASN A 1 96 ? -22.656 -0.016 21.382 1.00 82.31 96 ASN A N 1
ATOM 805 C CA . ASN A 1 96 ? -22.332 -1.442 21.397 1.00 82.31 96 ASN A CA 1
ATOM 806 C C . ASN A 1 96 ? -20.863 -1.688 21.812 1.00 82.31 96 ASN A C 1
ATOM 808 O O . ASN A 1 96 ? -19.970 -1.759 20.956 1.00 82.31 96 ASN A O 1
ATOM 812 N N . PRO A 1 97 ? -20.596 -1.873 23.117 1.00 80.50 97 PRO A N 1
ATOM 813 C CA . PRO A 1 97 ? -19.237 -2.038 23.628 1.00 80.50 97 PRO A CA 1
ATOM 814 C C . PRO A 1 97 ? -18.556 -3.326 23.136 1.00 80.50 97 PRO A C 1
ATOM 816 O O . PRO A 1 97 ? -17.331 -3.370 23.037 1.00 80.50 97 PRO A O 1
ATOM 819 N N . LYS A 1 98 ? -19.315 -4.370 22.769 1.00 82.31 98 LYS A N 1
ATOM 820 C CA . LYS A 1 98 ? -18.746 -5.632 22.267 1.00 82.31 98 LYS A CA 1
ATOM 821 C C . LYS A 1 98 ? -18.050 -5.436 20.917 1.00 82.31 98 LYS A C 1
ATOM 823 O O . LYS A 1 98 ? -16.888 -5.807 20.765 1.00 82.31 98 LYS A O 1
ATOM 828 N N . GLN A 1 99 ? -18.725 -4.784 19.970 1.00 80.19 99 GLN A N 1
ATOM 829 C CA . GLN A 1 99 ? -18.146 -4.469 18.658 1.00 80.19 99 GLN A CA 1
ATOM 830 C C . GLN A 1 99 ? -16.968 -3.495 18.765 1.00 80.19 99 GLN A C 1
ATOM 832 O O . GLN A 1 99 ? -16.004 -3.600 18.009 1.00 80.19 99 GLN A O 1
ATOM 837 N N . PHE A 1 100 ? -17.009 -2.570 19.726 1.00 84.50 100 PHE A N 1
ATOM 838 C CA . PHE A 1 100 ? -15.872 -1.702 20.015 1.00 84.50 100 PHE A CA 1
ATOM 839 C C . PHE A 1 100 ? -14.615 -2.522 20.358 1.00 84.50 100 PHE A C 1
ATOM 841 O O . PHE A 1 100 ? -13.573 -2.340 19.723 1.00 84.50 100 PHE A O 1
ATOM 848 N N . TRP A 1 101 ? -14.719 -3.469 21.297 1.00 82.06 101 TRP A N 1
ATOM 849 C CA . TRP A 1 101 ? -13.590 -4.317 21.692 1.00 82.06 101 TRP A CA 1
ATOM 850 C C . TRP A 1 101 ? -13.117 -5.256 20.579 1.00 82.06 101 TRP A C 1
ATOM 852 O O . TRP A 1 101 ? -11.914 -5.482 20.457 1.00 82.06 101 TRP A O 1
ATOM 862 N N . GLU A 1 102 ? -14.014 -5.751 19.722 1.00 84.19 102 GLU A N 1
ATOM 863 C CA . GLU A 1 102 ? -13.630 -6.511 18.525 1.00 84.19 102 GLU A CA 1
ATOM 864 C C . GLU A 1 102 ? -12.732 -5.679 17.600 1.00 84.19 102 GLU A C 1
ATOM 866 O O . GLU A 1 102 ? -11.647 -6.129 17.223 1.00 84.19 102 GLU A O 1
ATOM 871 N N . ILE A 1 103 ? -13.114 -4.433 17.303 1.00 81.12 103 ILE A N 1
ATOM 872 C CA . ILE A 1 103 ? -12.306 -3.535 16.466 1.00 81.12 103 ILE A CA 1
ATOM 873 C C . ILE A 1 103 ? -10.961 -3.230 17.148 1.00 81.12 103 ILE A C 1
ATOM 875 O O . ILE A 1 103 ? -9.915 -3.334 16.504 1.00 81.12 103 ILE A O 1
ATOM 879 N N . VAL A 1 104 ? -10.952 -2.921 18.450 1.00 78.50 104 VAL A N 1
ATOM 880 C CA . VAL A 1 104 ? -9.710 -2.682 19.213 1.00 78.50 104 VAL A CA 1
ATOM 881 C C . VAL A 1 104 ? -8.775 -3.892 19.144 1.00 78.50 104 VAL A C 1
ATOM 883 O O . VAL A 1 104 ? -7.579 -3.738 18.891 1.00 78.50 104 VAL A O 1
ATOM 886 N N . ASN A 1 105 ? -9.309 -5.101 19.309 1.00 76.94 105 ASN A N 1
ATOM 887 C CA . ASN A 1 105 ? -8.520 -6.323 19.230 1.00 76.94 105 ASN A CA 1
ATOM 888 C C . ASN A 1 105 ? -7.956 -6.526 17.819 1.00 76.94 105 ASN A C 1
ATOM 890 O O . ASN A 1 105 ? -6.766 -6.803 17.676 1.00 76.94 105 ASN A O 1
ATOM 894 N N . THR A 1 106 ? -8.749 -6.306 16.763 1.00 74.69 106 THR A N 1
ATOM 895 C CA . THR A 1 106 ? -8.244 -6.418 15.382 1.00 74.69 106 THR A CA 1
ATOM 896 C C . THR A 1 106 ? -7.107 -5.440 15.077 1.00 74.69 106 THR A C 1
ATOM 898 O O . THR A 1 106 ? -6.178 -5.816 14.362 1.00 74.69 106 THR A O 1
ATOM 901 N N . LEU A 1 107 ? -7.127 -4.235 15.659 1.00 71.88 107 LEU A N 1
ATOM 902 C CA . LEU A 1 107 ? -6.028 -3.274 15.546 1.00 71.88 107 LEU A CA 1
ATOM 903 C C . LEU A 1 107 ? -4.765 -3.760 16.267 1.00 71.88 107 LEU A C 1
ATOM 905 O O . LEU A 1 107 ? -3.699 -3.788 15.654 1.00 71.88 107 LEU A O 1
ATOM 909 N N . LYS A 1 108 ? -4.883 -4.215 17.524 1.00 64.88 108 LYS A N 1
ATOM 910 C CA . LYS A 1 108 ? -3.743 -4.732 18.307 1.00 64.88 108 LYS A CA 1
ATOM 911 C C . LYS A 1 108 ? -3.040 -5.908 17.618 1.00 64.88 108 LYS A C 1
ATOM 913 O O . LYS A 1 108 ? -1.821 -6.018 17.678 1.00 64.88 108 LYS A O 1
ATOM 918 N N . PHE A 1 109 ? -3.790 -6.765 16.922 1.00 54.25 109 PHE A N 1
ATOM 919 C CA . PHE A 1 109 ? -3.230 -7.894 16.169 1.00 54.25 109 PHE A CA 1
ATOM 920 C C . PHE A 1 109 ? -2.717 -7.533 14.766 1.00 54.25 109 PHE A C 1
ATOM 922 O O . PHE A 1 109 ? -2.122 -8.388 14.107 1.00 54.25 109 PHE A O 1
ATOM 929 N N . CYS A 1 110 ? -2.964 -6.317 14.270 1.00 52.62 110 CYS A N 1
ATOM 930 C CA . CYS A 1 110 ? -2.474 -5.882 12.960 1.00 52.62 110 CYS A CA 1
ATOM 931 C C . CYS A 1 110 ? -1.059 -5.281 13.036 1.00 52.62 110 CYS A C 1
ATOM 933 O O . CYS A 1 110 ? -0.336 -5.340 12.041 1.00 52.62 110 CYS A O 1
ATOM 935 N N . ASP A 1 111 ? -0.666 -4.788 14.215 1.00 51.88 111 ASP A N 1
ATOM 936 C CA . ASP A 1 111 ? 0.679 -4.284 14.529 1.00 51.88 111 ASP A CA 1
ATOM 937 C C . ASP A 1 111 ? 1.533 -5.307 15.306 1.00 51.88 111 ASP A C 1
ATOM 939 O O . ASP A 1 111 ? 2.655 -5.016 15.700 1.00 51.88 111 ASP A O 1
ATOM 943 N N . SER A 1 112 ? 1.056 -6.544 15.494 1.00 46.12 112 SER A N 1
ATOM 944 C CA . SER A 1 112 ? 1.785 -7.580 16.241 1.00 46.12 112 SER A CA 1
ATOM 945 C C . SER A 1 112 ? 2.920 -8.259 15.454 1.00 46.12 112 SER A C 1
ATOM 947 O O . SER A 1 112 ? 3.303 -9.385 15.784 1.00 46.12 112 SER A O 1
ATOM 949 N N . GLU A 1 113 ? 3.493 -7.602 14.441 1.00 46.00 113 GLU A N 1
ATOM 950 C CA . GLU A 1 113 ? 4.935 -7.757 14.215 1.00 46.00 113 GLU A CA 1
ATOM 951 C C . GLU A 1 113 ? 5.585 -7.050 15.403 1.00 46.00 113 GLU A C 1
ATOM 953 O O . GLU A 1 113 ? 5.841 -5.856 15.360 1.00 46.00 113 GLU A O 1
ATOM 958 N N . LYS A 1 114 ? 5.697 -7.789 16.512 1.00 47.28 114 LYS A N 1
ATOM 959 C CA . LYS A 1 114 ? 6.256 -7.334 17.777 1.00 47.28 114 LYS A CA 1
ATOM 960 C C . LYS A 1 114 ? 7.600 -6.646 17.520 1.00 47.28 114 LYS A C 1
ATOM 962 O O . LYS A 1 114 ? 8.627 -7.311 17.426 1.00 47.28 114 LYS A O 1
ATOM 967 N N . GLU A 1 115 ? 7.603 -5.323 17.469 1.00 46.94 115 GLU A N 1
ATOM 968 C CA . GLU A 1 115 ? 8.664 -4.590 18.137 1.00 46.94 115 GLU A CA 1
ATOM 969 C C . GLU A 1 115 ? 8.422 -4.861 19.620 1.00 46.94 115 GLU A C 1
ATOM 971 O O . GLU A 1 115 ? 7.572 -4.249 20.267 1.00 46.94 115 GLU A O 1
ATOM 976 N N . GLU A 1 116 ? 9.079 -5.899 20.138 1.00 50.38 116 GLU A N 1
ATOM 977 C CA . GLU A 1 116 ? 9.325 -5.993 21.568 1.00 50.38 116 GLU A CA 1
ATOM 978 C C . GLU A 1 116 ? 10.100 -4.729 21.917 1.00 50.38 116 GLU A C 1
ATOM 980 O O . GLU A 1 116 ? 11.308 -4.661 21.715 1.00 50.38 116 GLU A O 1
ATOM 985 N N . ILE A 1 117 ? 9.395 -3.682 22.350 1.00 53.91 117 ILE A N 1
ATOM 986 C CA . ILE A 1 117 ? 10.041 -2.554 23.006 1.00 53.91 117 ILE A CA 1
ATOM 987 C C . ILE A 1 117 ? 10.738 -3.188 24.211 1.00 53.91 117 ILE A C 1
ATOM 989 O O . ILE A 1 117 ? 10.042 -3.732 25.077 1.00 53.91 117 ILE A O 1
ATOM 993 N N . PRO A 1 118 ? 12.080 -3.187 24.276 1.00 52.09 118 PRO A N 1
ATOM 994 C CA . PRO A 1 118 ? 12.795 -3.833 25.354 1.00 52.09 118 PRO A CA 1
ATOM 995 C C . PRO A 1 118 ? 12.755 -2.883 26.548 1.00 52.09 118 PRO A C 1
ATOM 997 O O . PRO A 1 118 ? 13.746 -2.247 26.894 1.00 52.09 118 PRO A O 1
ATOM 1000 N N . ILE A 1 119 ? 11.582 -2.734 27.166 1.00 61.75 119 ILE A N 1
ATOM 1001 C CA . ILE A 1 119 ? 11.517 -2.165 28.505 1.00 61.75 119 ILE A CA 1
ATOM 1002 C C . ILE A 1 119 ? 12.113 -3.239 29.400 1.00 61.75 119 ILE A C 1
ATOM 1004 O O . ILE A 1 119 ? 11.495 -4.271 29.668 1.00 61.75 119 ILE A O 1
ATOM 1008 N N . THR A 1 120 ? 13.363 -3.035 29.790 1.00 73.06 120 THR A N 1
ATOM 1009 C CA . THR A 1 120 ? 14.038 -3.939 30.706 1.00 73.06 120 THR A CA 1
ATOM 1010 C C . THR A 1 120 ? 13.293 -3.946 32.046 1.00 73.06 120 THR A C 1
ATOM 1012 O O . THR A 1 120 ? 12.756 -2.914 32.463 1.00 73.06 120 THR A O 1
ATOM 1015 N N . PRO A 1 121 ? 13.259 -5.085 32.761 1.00 68.25 121 PRO A N 1
ATOM 1016 C CA . PRO A 1 121 ? 12.596 -5.178 34.062 1.00 68.25 121 PRO A CA 1
ATOM 1017 C C . PRO A 1 121 ? 13.055 -4.110 35.066 1.00 68.25 121 PRO A C 1
ATOM 1019 O O . PRO A 1 121 ? 12.270 -3.692 35.911 1.00 68.25 121 PRO A O 1
ATOM 1022 N N . SER A 1 122 ? 14.296 -3.627 34.942 1.00 72.50 122 SER A N 1
ATOM 1023 C CA . SER A 1 122 ? 14.838 -2.535 35.755 1.00 72.50 122 SER A CA 1
ATOM 1024 C C . SER A 1 122 ? 14.131 -1.200 35.508 1.00 72.50 122 SER A C 1
ATOM 1026 O O . SER A 1 122 ? 13.723 -0.552 36.464 1.00 72.50 122 SER A O 1
ATOM 1028 N N . VAL A 1 123 ? 13.905 -0.823 34.246 1.00 78.56 123 VAL A N 1
ATOM 1029 C CA . VAL A 1 123 ? 13.211 0.427 33.884 1.00 78.56 123 VAL A CA 1
ATOM 1030 C C . VAL A 1 123 ? 11.762 0.401 34.368 1.00 78.56 123 VAL A C 1
ATOM 1032 O O . VAL A 1 123 ? 11.251 1.399 34.873 1.00 78.56 123 VAL A O 1
ATOM 1035 N N . LEU A 1 124 ? 11.109 -0.760 34.273 1.00 78.00 124 LEU A N 1
ATOM 1036 C CA . LEU A 1 124 ? 9.759 -0.946 34.797 1.00 78.00 124 LEU A CA 1
ATOM 1037 C C . LEU A 1 124 ? 9.735 -0.815 36.330 1.00 78.00 124 LEU A C 1
ATOM 1039 O O . LEU A 1 124 ? 8.874 -0.130 36.879 1.00 78.00 124 LEU A O 1
ATOM 1043 N N . LEU A 1 125 ? 10.691 -1.447 37.017 1.00 75.81 125 LEU A N 1
ATOM 1044 C CA . LEU A 1 125 ? 10.809 -1.404 38.474 1.00 75.81 125 LEU A CA 1
ATOM 1045 C C . LEU A 1 125 ? 11.046 0.021 38.986 1.00 75.81 125 LEU A C 1
ATOM 1047 O O . LEU A 1 125 ? 10.438 0.420 39.980 1.00 75.81 125 LEU A O 1
ATOM 1051 N N . ASP A 1 126 ? 11.901 0.788 38.316 1.00 80.69 126 ASP A N 1
ATOM 1052 C CA . ASP A 1 126 ? 12.210 2.159 38.713 1.00 80.69 126 ASP A CA 1
ATOM 1053 C C . ASP A 1 126 ? 11.013 3.091 38.500 1.00 80.69 126 ASP A C 1
ATOM 1055 O O . ASP A 1 126 ? 10.666 3.839 39.413 1.00 80.69 126 ASP 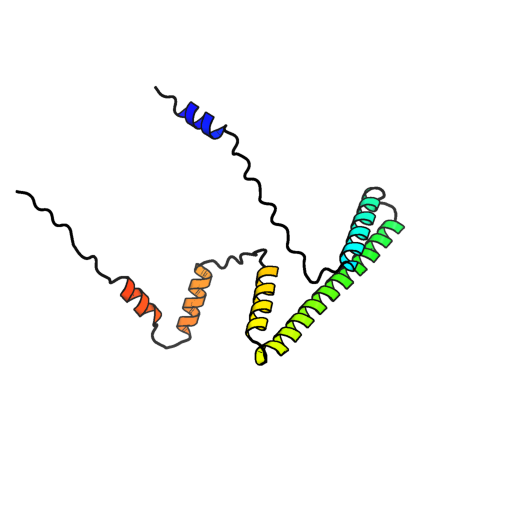A O 1
ATOM 1059 N N . HIS A 1 127 ? 10.287 2.940 37.389 1.00 79.75 127 HIS A N 1
ATOM 1060 C CA . HIS A 1 127 ? 9.024 3.644 37.159 1.00 79.75 127 HIS A CA 1
ATOM 1061 C C . HIS A 1 127 ? 7.974 3.326 38.241 1.00 79.75 127 HIS A C 1
ATOM 1063 O O . HIS A 1 127 ? 7.304 4.220 38.758 1.00 79.75 127 HIS A O 1
ATOM 1069 N N . PHE A 1 128 ? 7.850 2.058 38.649 1.00 77.81 128 PHE A N 1
ATOM 1070 C CA . PHE A 1 128 ? 6.941 1.670 39.734 1.00 77.81 128 PHE A CA 1
ATOM 1071 C C . PHE A 1 128 ? 7.364 2.222 41.101 1.00 77.81 128 PHE A C 1
ATOM 1073 O O . PHE A 1 128 ? 6.511 2.624 41.893 1.00 77.81 128 PHE A O 1
ATOM 1080 N N . LYS A 1 129 ? 8.668 2.267 41.398 1.00 77.12 129 LYS A N 1
ATOM 1081 C CA . LYS A 1 129 ? 9.180 2.910 42.619 1.00 77.12 129 LYS A CA 1
ATOM 1082 C C . LYS A 1 129 ? 8.884 4.403 42.625 1.00 77.12 129 LYS A C 1
ATOM 1084 O O . LYS A 1 129 ? 8.587 4.947 43.681 1.00 77.12 129 LYS A O 1
ATOM 1089 N N . GLU A 1 130 ? 8.985 5.057 41.476 1.00 76.94 130 GLU A N 1
ATOM 1090 C CA . GLU A 1 130 ? 8.727 6.486 41.332 1.00 76.94 130 GLU A CA 1
ATOM 1091 C C . GLU A 1 130 ? 7.242 6.812 41.535 1.00 76.94 130 GLU A C 1
ATOM 1093 O O . GLU A 1 130 ? 6.917 7.680 42.341 1.00 76.94 130 GLU A O 1
ATOM 1098 N N . LEU A 1 131 ? 6.338 6.025 40.943 1.00 71.00 131 LEU A N 1
ATOM 1099 C CA . LEU A 1 131 ? 4.894 6.126 41.187 1.00 71.00 131 LEU A CA 1
ATOM 1100 C C . LEU A 1 131 ? 4.525 5.946 42.669 1.00 71.00 131 LEU A C 1
ATOM 1102 O O . LEU A 1 131 ? 3.720 6.709 43.199 1.00 71.00 131 LEU A O 1
ATOM 1106 N N . ASN A 1 132 ? 5.161 4.996 43.360 1.00 66.31 132 ASN A N 1
ATOM 1107 C CA . ASN A 1 132 ? 4.920 4.737 44.785 1.00 66.31 132 ASN A CA 1
ATOM 1108 C C . ASN A 1 132 ? 5.531 5.788 45.730 1.00 66.31 132 ASN A C 1
ATOM 1110 O O . ASN A 1 132 ? 5.230 5.773 46.921 1.00 66.31 132 ASN A O 1
ATOM 1114 N N . LYS A 1 133 ? 6.395 6.686 45.239 1.00 68.31 133 LYS A N 1
ATOM 1115 C CA . LYS A 1 133 ? 6.892 7.832 46.020 1.00 68.31 133 LYS A CA 1
ATOM 1116 C C . LYS A 1 133 ? 5.927 9.018 45.986 1.00 68.31 133 LYS A C 1
ATOM 1118 O O . LYS A 1 133 ? 5.955 9.833 46.901 1.00 68.31 133 LYS A O 1
ATOM 1123 N N . VAL A 1 134 ? 5.111 9.132 44.934 1.00 59.62 134 VAL A N 1
ATOM 1124 C CA . VAL A 1 134 ? 4.202 10.273 44.720 1.00 59.62 134 VAL A CA 1
ATOM 1125 C C . VAL A 1 134 ? 2.925 10.144 45.555 1.00 59.62 134 VAL A C 1
ATOM 1127 O O . VAL A 1 134 ? 2.368 11.149 45.988 1.00 59.62 134 VAL A O 1
ATOM 1130 N N . SER A 1 135 ? 2.480 8.923 45.852 1.00 54.75 135 SER A N 1
ATOM 1131 C CA . SER A 1 135 ? 1.370 8.680 46.773 1.00 54.75 135 SER A CA 1
ATOM 1132 C C . SER A 1 135 ? 1.899 8.493 48.194 1.00 54.75 135 SER A C 1
ATOM 1134 O O . SER A 1 135 ? 2.425 7.433 48.526 1.00 54.75 135 SER A O 1
ATOM 1136 N N . GLY A 1 136 ? 1.728 9.500 49.054 1.00 56.91 136 GLY A N 1
ATOM 1137 C CA . GLY A 1 136 ? 1.979 9.431 50.501 1.00 56.91 136 GLY A CA 1
ATOM 1138 C C . GLY A 1 136 ? 1.036 8.489 51.268 1.00 56.91 136 GLY A C 1
ATOM 1139 O O . GLY A 1 136 ? 0.694 8.759 52.415 1.00 56.91 136 GLY A O 1
ATOM 1140 N N . GLU A 1 137 ? 0.605 7.395 50.646 1.00 58.25 137 GLU A N 1
ATOM 1141 C CA . GLU A 1 137 ? -0.227 6.358 51.240 1.00 58.25 137 GLU A CA 1
ATOM 1142 C C . GLU A 1 137 ? 0.594 5.079 51.413 1.00 58.25 137 GLU A C 1
ATOM 1144 O O . GLU A 1 137 ? 1.372 4.673 50.548 1.00 58.25 137 GLU A O 1
ATOM 1149 N N . LYS A 1 138 ? 0.445 4.459 52.586 1.00 58.38 138 LYS A N 1
ATOM 1150 C CA . LYS A 1 138 ? 1.155 3.243 52.992 1.00 58.38 138 LYS A CA 1
ATOM 1151 C C . LYS A 1 138 ? 1.045 2.170 51.901 1.00 58.38 138 LYS A C 1
ATOM 1153 O O . LYS A 1 138 ? -0.046 1.773 51.506 1.00 58.38 138 LYS A O 1
ATOM 1158 N N . SER A 1 139 ? 2.204 1.701 51.441 1.00 51.19 139 SER A N 1
ATOM 1159 C CA . SER A 1 139 ? 2.359 0.689 50.395 1.00 51.19 139 SER A CA 1
ATOM 1160 C C . SER A 1 139 ? 1.647 -0.624 50.749 1.00 51.19 139 SER A C 1
ATOM 1162 O O . SER A 1 139 ? 2.194 -1.457 51.470 1.00 51.19 139 SER A O 1
ATOM 1164 N N . LEU A 1 140 ? 0.463 -0.846 50.167 1.00 54.16 140 LEU A N 1
ATOM 1165 C CA . LEU A 1 140 ? -0.251 -2.135 50.188 1.00 54.16 140 LEU A CA 1
ATOM 1166 C C . LEU A 1 140 ? 0.566 -3.263 49.528 1.00 54.16 140 LEU A C 1
ATOM 1168 O O . LEU A 1 140 ? 0.354 -4.444 49.794 1.00 54.16 140 LEU A O 1
ATOM 1172 N N . ILE A 1 141 ? 1.530 -2.898 48.677 1.00 54.69 141 ILE A N 1
ATOM 1173 C CA . ILE A 1 141 ? 2.418 -3.834 47.982 1.00 54.69 141 ILE A CA 1
ATOM 1174 C C . ILE A 1 141 ? 3.398 -4.479 48.973 1.00 54.69 141 ILE A C 1
ATOM 1176 O O . ILE A 1 141 ? 3.659 -5.677 48.880 1.00 54.69 141 ILE A O 1
ATOM 1180 N N . ASN A 1 142 ? 3.906 -3.727 49.955 1.00 55.16 142 ASN A N 1
ATOM 1181 C CA . ASN A 1 142 ? 4.848 -4.268 50.939 1.00 55.16 142 ASN A CA 1
ATOM 1182 C C . ASN A 1 142 ? 4.202 -5.310 51.865 1.00 55.16 142 ASN A C 1
ATOM 1184 O O . ASN A 1 142 ? 4.859 -6.283 52.239 1.00 55.16 142 ASN A O 1
ATOM 1188 N N . ASP A 1 143 ? 2.921 -5.140 52.191 1.00 53.78 143 ASP A N 1
ATOM 1189 C CA . ASP A 1 143 ? 2.187 -6.089 53.032 1.00 53.78 143 ASP A CA 1
ATOM 1190 C C . ASP A 1 143 ? 1.862 -7.384 52.274 1.00 53.78 143 ASP A C 1
ATOM 1192 O O . ASP A 1 143 ? 1.943 -8.474 52.843 1.00 53.78 143 ASP A O 1
ATOM 1196 N N . TYR A 1 144 ? 1.604 -7.295 50.964 1.00 54.03 144 TYR A N 1
ATOM 1197 C CA . TYR A 1 144 ? 1.390 -8.474 50.122 1.00 54.03 144 TYR A CA 1
ATOM 1198 C C . TYR A 1 144 ? 2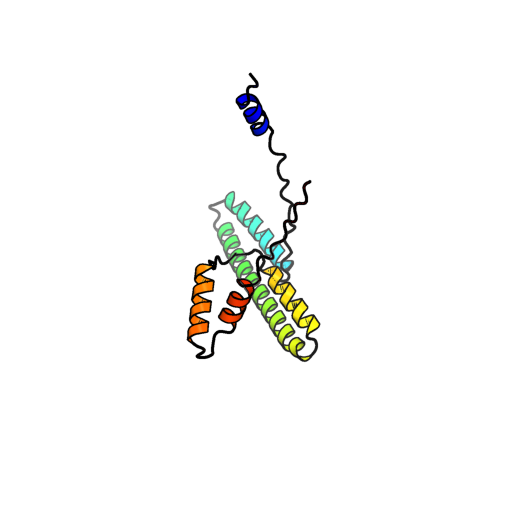.652 -9.347 50.019 1.00 54.03 144 TYR A C 1
ATOM 1200 O O . TYR A 1 144 ? 2.579 -10.564 50.180 1.00 54.03 144 TYR A O 1
ATOM 1208 N N . PHE A 1 145 ? 3.831 -8.742 49.830 1.00 52.12 145 PHE A N 1
ATOM 1209 C CA . PHE A 1 145 ? 5.086 -9.501 49.734 1.00 52.12 145 PHE A CA 1
ATOM 1210 C C . PHE A 1 145 ? 5.563 -10.066 51.080 1.00 52.12 145 PHE A C 1
ATOM 1212 O O . PHE A 1 145 ? 6.101 -11.174 51.111 1.00 52.12 145 PHE A O 1
ATOM 1219 N N . LYS A 1 146 ? 5.330 -9.365 52.199 1.00 53.94 146 LYS A N 1
ATOM 1220 C CA . LYS A 1 146 ? 5.651 -9.887 53.540 1.00 53.94 146 LYS A CA 1
ATOM 1221 C C . LYS A 1 146 ? 4.791 -11.092 53.927 1.00 53.94 146 LYS A C 1
ATOM 1223 O 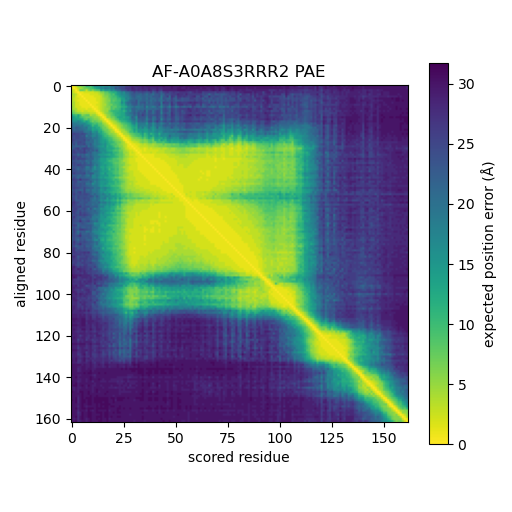O . LYS A 1 146 ? 5.301 -12.013 54.558 1.00 53.94 146 LYS A O 1
ATOM 1228 N N . ASN A 1 147 ? 3.527 -11.126 53.506 1.00 53.25 147 ASN A N 1
ATOM 1229 C CA . ASN A 1 147 ? 2.641 -12.257 53.789 1.00 53.25 147 ASN A CA 1
ATOM 1230 C C . ASN A 1 147 ? 2.955 -13.502 52.944 1.00 53.25 147 ASN A C 1
ATOM 1232 O O . ASN A 1 147 ? 2.755 -14.616 53.421 1.00 53.25 147 ASN A O 1
ATOM 1236 N N . CYS A 1 148 ? 3.512 -13.341 51.738 1.00 45.88 148 CYS A N 1
ATOM 1237 C CA . CYS A 1 148 ? 3.929 -14.472 50.901 1.00 45.88 148 CYS A CA 1
ATOM 1238 C C . CYS A 1 148 ? 5.261 -15.117 51.327 1.00 45.88 148 CYS A C 1
ATOM 1240 O O . CYS A 1 148 ? 5.505 -16.266 50.973 1.00 45.88 148 CYS A O 1
ATOM 1242 N N . LEU A 1 149 ? 6.123 -14.415 52.072 1.00 46.91 149 LEU A N 1
ATOM 1243 C CA . LEU A 1 149 ? 7.404 -14.959 52.555 1.00 46.91 149 LEU A CA 1
ATOM 1244 C C . LEU A 1 149 ? 7.321 -15.600 53.951 1.00 46.91 149 LEU A C 1
ATOM 1246 O O . LEU A 1 149 ? 8.254 -16.289 54.351 1.00 46.91 149 LEU A O 1
ATOM 1250 N N . ASN A 1 150 ? 6.207 -15.422 54.668 1.00 50.66 150 ASN A N 1
ATOM 1251 C CA . ASN A 1 150 ? 6.013 -15.946 56.025 1.00 50.66 150 ASN A CA 1
ATOM 1252 C C . ASN A 1 150 ? 5.055 -17.149 56.106 1.00 50.66 150 ASN A C 1
ATOM 1254 O O . ASN A 1 150 ? 4.704 -17.577 57.206 1.00 50.66 150 ASN A O 1
ATOM 1258 N N . THR A 1 151 ? 4.651 -17.741 54.976 1.00 44.12 151 THR A N 1
ATOM 1259 C CA . THR A 1 151 ? 3.914 -19.017 54.975 1.00 44.12 151 THR A CA 1
ATOM 1260 C C . THR A 1 151 ? 4.888 -20.186 55.155 1.00 44.12 151 THR A C 1
ATOM 1262 O O . THR A 1 151 ? 5.303 -20.848 54.213 1.00 44.12 151 THR A O 1
ATOM 1265 N N . THR A 1 152 ? 5.326 -20.335 56.403 1.00 45.97 152 THR A N 1
ATOM 1266 C CA . THR A 1 152 ? 5.555 -21.597 57.119 1.00 45.97 152 THR A CA 1
ATOM 1267 C C . THR A 1 152 ? 5.928 -22.820 56.271 1.00 45.97 152 THR A C 1
ATOM 1269 O O . THR A 1 152 ? 5.087 -23.520 55.711 1.00 45.97 152 THR A O 1
ATOM 1272 N N . ILE A 1 153 ? 7.219 -23.148 56.330 1.00 43.91 153 ILE A N 1
ATOM 1273 C CA . ILE A 1 153 ? 7.712 -24.526 56.384 1.00 43.91 153 ILE A CA 1
ATOM 1274 C C . ILE A 1 153 ? 6.889 -25.260 57.457 1.00 43.91 153 ILE A C 1
ATOM 1276 O O . ILE A 1 153 ? 7.011 -24.958 58.643 1.00 43.91 153 ILE A O 1
ATOM 1280 N N . ILE A 1 154 ? 6.021 -26.186 57.048 1.00 38.62 154 ILE A N 1
ATOM 1281 C CA . ILE A 1 154 ? 5.436 -27.184 57.951 1.00 38.62 154 ILE A CA 1
ATOM 1282 C C . ILE A 1 154 ? 6.460 -28.326 58.059 1.00 38.62 154 ILE A C 1
ATOM 1284 O O . ILE A 1 154 ? 6.871 -28.849 57.020 1.00 38.62 154 ILE A O 1
ATOM 1288 N N . PRO A 1 155 ? 6.889 -28.728 59.268 1.00 49.72 155 PRO A N 1
ATOM 1289 C CA . PRO A 1 155 ? 7.711 -29.914 59.452 1.00 49.72 155 PRO A CA 1
ATOM 1290 C C . PRO A 1 155 ? 6.804 -31.137 59.330 1.00 49.72 155 PRO A C 1
ATOM 1292 O O . PRO A 1 155 ? 5.827 -31.232 60.059 1.00 49.72 155 PRO A O 1
ATOM 1295 N N . ASN A 1 156 ? 7.099 -32.062 58.420 1.00 40.69 156 ASN A N 1
ATOM 1296 C CA . ASN A 1 156 ? 6.533 -33.410 58.460 1.00 40.69 156 ASN A CA 1
ATOM 1297 C C . ASN A 1 156 ? 7.498 -34.383 57.781 1.00 40.69 156 ASN A C 1
ATOM 1299 O O . ASN A 1 156 ? 7.551 -34.487 56.559 1.00 40.69 156 ASN A O 1
ATOM 1303 N N . GLY A 1 157 ? 8.254 -35.085 58.617 1.00 37.53 157 GLY A N 1
ATOM 1304 C CA . GLY A 1 157 ? 8.992 -36.293 58.286 1.00 37.53 157 GLY A CA 1
ATOM 1305 C C . GLY A 1 157 ? 8.910 -37.208 59.498 1.00 37.53 157 GLY A C 1
ATOM 1306 O O . GLY A 1 157 ? 9.764 -37.161 60.374 1.00 37.53 157 GLY A O 1
ATOM 1307 N N . THR A 1 158 ? 7.805 -37.942 59.594 1.00 46.34 158 THR A N 1
ATOM 1308 C CA . THR A 1 158 ? 7.684 -39.156 60.401 1.00 46.34 158 THR A CA 1
ATOM 1309 C C . THR A 1 158 ? 8.677 -40.187 59.883 1.00 46.34 158 THR A C 1
ATOM 1311 O O . THR A 1 158 ? 8.563 -40.548 58.716 1.00 46.34 158 THR A O 1
ATOM 1314 N N . ASP A 1 159 ? 9.544 -40.711 60.746 1.00 41.28 159 ASP A N 1
ATOM 1315 C CA . ASP A 1 159 ? 10.123 -42.040 60.560 1.00 41.28 159 ASP A CA 1
ATOM 1316 C C . ASP A 1 159 ? 9.883 -42.861 61.831 1.00 41.28 159 ASP A C 1
ATOM 1318 O O . ASP A 1 159 ? 10.362 -42.551 62.921 1.00 41.28 159 ASP A O 1
ATOM 1322 N N . ILE A 1 160 ? 9.057 -43.888 61.648 1.00 44.66 160 ILE A N 1
ATOM 1323 C CA . ILE A 1 160 ? 8.975 -45.094 62.466 1.00 44.66 160 ILE A CA 1
ATOM 1324 C C . ILE A 1 160 ? 10.228 -45.909 62.133 1.00 44.66 160 ILE A C 1
ATOM 1326 O O . ILE A 1 160 ? 10.484 -46.106 60.949 1.00 44.66 160 ILE A O 1
ATOM 1330 N N . ASN A 1 161 ? 10.957 -46.404 63.135 1.00 41.03 161 ASN A N 1
ATOM 1331 C CA . ASN A 1 161 ? 11.652 -47.694 63.069 1.00 41.03 161 ASN A CA 1
ATOM 1332 C C . ASN A 1 161 ? 11.911 -48.221 64.491 1.00 41.03 161 ASN A C 1
ATOM 1334 O O . ASN A 1 161 ? 12.524 -47.522 65.296 1.00 41.03 161 ASN A O 1
ATOM 1338 N N . ASP A 1 162 ? 11.405 -49.442 64.691 1.00 39.22 162 ASP A N 1
ATOM 1339 C CA . ASP A 1 162 ? 11.719 -50.514 65.653 1.00 39.22 162 ASP A CA 1
ATOM 1340 C C . ASP A 1 162 ? 11.699 -50.260 67.171 1.00 39.22 162 ASP A C 1
ATOM 1342 O O . ASP A 1 162 ? 12.627 -49.633 67.729 1.00 39.22 162 ASP A O 1
#

Radius of gyration: 30.72 Å; Cα contacts (8 Å, |Δi|>4): 37; chains: 1; bounding box: 61×61×86 Å